Protein AF-A0A9C9JMW0-F1 (afdb_monomer_lite)

Structure (mmCIF, N/CA/C/O backbone):
data_AF-A0A9C9JMW0-F1
#
_entry.id   AF-A0A9C9JMW0-F1
#
loop_
_atom_site.group_PDB
_atom_site.id
_atom_site.type_symbol
_atom_site.label_atom_id
_atom_site.label_alt_id
_atom_site.label_comp_id
_atom_site.label_asym_id
_atom_site.label_entity_id
_atom_site.label_seq_id
_atom_site.pdbx_PDB_ins_code
_atom_site.Cartn_x
_atom_site.Cartn_y
_atom_site.Cartn_z
_atom_site.occupancy
_atom_site.B_iso_or_equiv
_atom_site.auth_seq_id
_atom_site.auth_comp_id
_atom_site.auth_asym_id
_atom_site.auth_atom_id
_atom_site.pdbx_PDB_model_num
ATOM 1 N N . MET A 1 1 ? 15.911 0.539 25.800 1.00 48.69 1 MET A N 1
ATOM 2 C CA . MET A 1 1 ? 15.373 1.642 24.977 1.00 48.69 1 MET A CA 1
ATOM 3 C C . MET A 1 1 ? 14.823 1.014 23.719 1.00 48.69 1 MET A C 1
ATOM 5 O O . MET A 1 1 ? 15.559 0.252 23.102 1.00 48.69 1 MET A O 1
ATOM 9 N N . ALA A 1 2 ? 13.544 1.235 23.405 1.00 58.84 2 ALA A N 1
ATOM 10 C CA . ALA A 1 2 ? 12.990 0.793 22.130 1.00 58.84 2 ALA A CA 1
ATOM 11 C C . ALA A 1 2 ? 13.854 1.384 21.007 1.00 58.84 2 ALA A C 1
ATOM 13 O O . ALA A 1 2 ? 14.220 2.558 21.051 1.00 58.84 2 ALA A O 1
ATOM 14 N N . LYS A 1 3 ? 14.286 0.530 20.082 1.00 59.97 3 LYS A N 1
ATOM 15 C CA . LYS A 1 3 ? 15.099 0.918 18.933 1.00 59.97 3 LYS A CA 1
ATOM 16 C C . LYS A 1 3 ? 14.201 1.767 18.033 1.00 59.97 3 LYS A C 1
ATOM 18 O O . LYS A 1 3 ? 13.253 1.231 17.476 1.00 59.97 3 LYS A O 1
ATOM 23 N N . THR A 1 4 ? 14.455 3.069 17.953 1.00 74.12 4 THR A N 1
ATOM 24 C CA . THR A 1 4 ? 13.690 3.986 17.103 1.00 74.12 4 THR A CA 1
ATOM 25 C C . THR A 1 4 ? 13.864 3.577 15.643 1.00 74.12 4 THR A C 1
ATOM 27 O O . THR A 1 4 ? 14.997 3.470 15.168 1.00 74.12 4 THR A O 1
ATOM 30 N N . ASP A 1 5 ? 12.758 3.319 14.945 1.00 85.00 5 ASP A N 1
ATOM 31 C CA . ASP A 1 5 ? 12.770 3.136 13.496 1.00 85.00 5 ASP A CA 1
ATOM 32 C C . ASP A 1 5 ? 13.059 4.500 12.842 1.00 85.00 5 ASP A C 1
ATOM 34 O O . ASP A 1 5 ? 12.305 5.449 13.072 1.00 85.00 5 ASP A O 1
ATOM 38 N N . PRO A 1 6 ? 14.140 4.652 12.052 1.00 90.00 6 PRO A N 1
ATOM 39 C CA . PRO A 1 6 ? 14.413 5.906 11.353 1.00 90.00 6 PRO A CA 1
ATOM 40 C C . PRO A 1 6 ? 13.319 6.289 10.343 1.00 90.00 6 PRO A C 1
ATOM 42 O O . PRO A 1 6 ? 13.237 7.458 9.968 1.00 90.00 6 PRO A O 1
ATOM 45 N N . HIS A 1 7 ? 12.485 5.339 9.915 1.00 87.81 7 HIS A N 1
ATOM 46 C CA . HIS A 1 7 ? 11.341 5.579 9.039 1.00 87.81 7 HIS A CA 1
ATOM 47 C C . HIS A 1 7 ? 10.053 5.928 9.803 1.00 87.81 7 HIS A C 1
ATOM 49 O O . HIS A 1 7 ? 9.101 6.385 9.176 1.00 87.81 7 HIS A O 1
ATOM 55 N N . ASP A 1 8 ? 10.034 5.790 11.136 1.00 91.06 8 ASP A N 1
ATOM 56 C CA . ASP A 1 8 ? 8.885 6.113 11.992 1.00 91.06 8 ASP A CA 1
ATOM 57 C C . ASP A 1 8 ? 9.306 6.822 13.295 1.00 91.06 8 ASP A C 1
ATOM 59 O O . ASP A 1 8 ? 9.079 6.370 14.418 1.00 91.06 8 ASP A O 1
ATOM 63 N N . ILE A 1 9 ? 9.951 7.981 13.144 1.00 93.50 9 ILE A N 1
ATOM 64 C CA . ILE A 1 9 ? 10.470 8.783 14.266 1.00 93.50 9 ILE A CA 1
ATOM 65 C C . ILE A 1 9 ? 9.384 9.326 15.208 1.00 93.50 9 ILE A C 1
ATOM 67 O O . ILE A 1 9 ? 9.687 9.670 16.350 1.00 93.50 9 ILE A O 1
ATOM 71 N N . TYR A 1 10 ? 8.143 9.435 14.728 1.00 93.00 10 TYR A N 1
ATOM 72 C CA . TYR A 1 10 ? 7.004 9.941 15.495 1.00 93.00 10 TYR A CA 1
ATOM 73 C C . TYR A 1 10 ? 6.113 8.828 16.046 1.00 93.00 10 TYR A C 1
ATOM 75 O O . TYR A 1 10 ? 5.095 9.144 16.6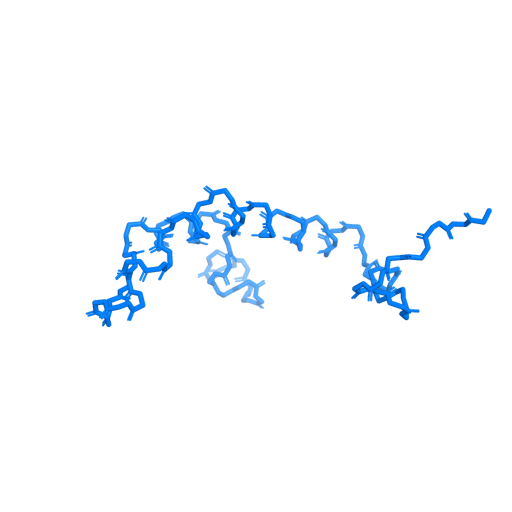58 1.00 93.00 10 TYR A O 1
ATOM 83 N N . LEU A 1 11 ? 6.499 7.559 15.867 1.00 92.38 11 LEU A N 1
ATOM 84 C 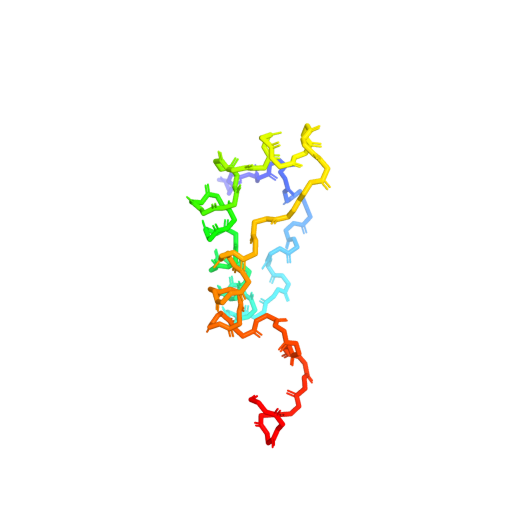CA . LEU A 1 11 ? 5.723 6.401 16.312 1.00 92.38 11 LEU A CA 1
ATOM 85 C C . LEU A 1 11 ? 4.287 6.437 15.759 1.00 92.38 11 LEU A C 1
ATOM 87 O O . LEU A 1 11 ? 3.327 6.123 16.458 1.00 92.38 11 LEU A O 1
ATOM 91 N N . VAL A 1 12 ? 4.123 6.841 14.497 1.00 91.81 12 VAL A N 1
ATOM 92 C CA . VAL A 1 12 ? 2.825 6.909 13.811 1.00 91.81 12 VAL A CA 1
ATOM 93 C C . VAL A 1 12 ?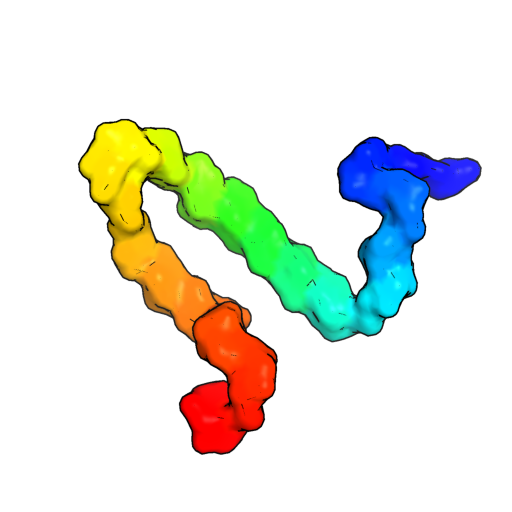 2.158 5.539 13.809 1.00 91.81 12 VAL A C 1
ATOM 95 O O . VAL A 1 12 ? 0.945 5.453 13.992 1.00 91.81 12 VAL A O 1
ATOM 98 N N . ASN A 1 13 ? 2.945 4.464 13.706 1.00 90.56 13 ASN A N 1
ATOM 99 C CA . ASN A 1 13 ? 2.415 3.110 13.796 1.00 90.56 13 ASN A CA 1
ATOM 100 C C . ASN A 1 13 ? 1.724 2.835 15.141 1.00 90.56 13 ASN A C 1
ATOM 102 O O . ASN A 1 13 ? 0.818 2.008 15.195 1.00 90.56 13 ASN A O 1
ATOM 106 N N . GLU A 1 14 ? 2.085 3.521 16.231 1.00 92.50 14 GLU A N 1
ATOM 107 C CA . GLU A 1 14 ? 1.425 3.378 17.538 1.00 92.50 14 GLU A CA 1
ATOM 108 C C . GLU A 1 14 ? 0.025 4.019 17.579 1.00 92.50 14 GLU A C 1
ATOM 110 O O . GLU A 1 14 ? -0.783 3.664 18.435 1.00 92.50 14 GLU A O 1
ATOM 115 N N . LEU A 1 15 ? -0.302 4.897 16.624 1.00 95.31 15 LEU A N 1
ATOM 116 C CA . LEU A 1 15 ? -1.609 5.558 16.539 1.00 95.31 15 LEU A CA 1
ATOM 117 C C . LEU A 1 15 ? -2.695 4.680 15.906 1.00 95.31 15 LEU A C 1
ATOM 119 O O . LEU A 1 15 ? -3.879 4.957 16.088 1.00 95.31 15 LEU A O 1
ATOM 123 N N . TYR A 1 16 ? -2.301 3.641 15.173 1.00 95.50 16 TYR A N 1
ATOM 124 C CA . TYR A 1 16 ? -3.224 2.716 14.525 1.00 95.50 16 TYR A CA 1
ATOM 125 C C . TYR A 1 16 ? -3.822 1.701 15.507 1.00 95.50 16 TYR A C 1
ATOM 127 O O . TYR A 1 16 ? -3.219 1.334 16.517 1.00 95.50 16 TYR A O 1
ATOM 135 N N . SER A 1 17 ? -5.016 1.213 15.198 1.00 97.12 17 SER A N 1
ATOM 136 C CA . SER A 1 17 ? -5.555 -0.015 15.780 1.00 97.12 17 SER A CA 1
ATOM 137 C C . SER A 1 17 ? -4.774 -1.241 15.291 1.00 97.12 17 SER A C 1
ATOM 139 O O . SER A 1 17 ? -4.018 -1.182 14.320 1.00 97.12 17 SER A O 1
ATOM 141 N N . ASP A 1 18 ? -4.956 -2.381 15.956 1.00 96.00 18 ASP A N 1
ATOM 142 C CA . ASP A 1 18 ? -4.295 -3.628 15.548 1.00 96.00 18 ASP A CA 1
ATOM 143 C C . ASP A 1 18 ? -4.749 -4.101 14.160 1.00 96.00 18 ASP A C 1
ATOM 145 O O . ASP A 1 18 ? -3.949 -4.642 13.400 1.00 96.00 18 ASP A O 1
ATOM 149 N N . GLU A 1 19 ? -6.008 -3.840 13.808 1.00 94.00 19 GLU A N 1
ATOM 150 C CA . GLU A 1 19 ? -6.562 -4.134 12.487 1.00 94.00 19 GLU A CA 1
ATOM 151 C C . GLU A 1 19 ? -5.920 -3.263 11.400 1.00 94.00 19 GLU A C 1
ATOM 153 O O . GLU A 1 19 ? -5.430 -3.783 10.399 1.00 94.00 19 GLU A O 1
ATOM 158 N N . GLU A 1 20 ? -5.822 -1.951 11.620 1.00 94.88 20 GLU A N 1
ATOM 159 C CA . GLU A 1 20 ? -5.166 -1.036 10.676 1.00 94.88 20 GLU A CA 1
ATOM 160 C C . GLU A 1 20 ? -3.679 -1.377 10.487 1.00 94.88 20 GLU A C 1
ATOM 162 O O . GLU A 1 20 ? -3.174 -1.346 9.362 1.00 94.88 20 GLU A O 1
ATOM 167 N N . ARG A 1 21 ? -2.976 -1.767 11.562 1.00 94.88 21 ARG A N 1
ATOM 168 C CA . ARG A 1 21 ? -1.588 -2.253 11.465 1.00 94.88 21 ARG A CA 1
ATOM 169 C C . ARG A 1 21 ? -1.483 -3.531 10.649 1.00 94.88 21 ARG A C 1
ATOM 171 O O . ARG A 1 21 ? -0.537 -3.667 9.877 1.00 94.88 21 ARG A O 1
ATOM 178 N N . LEU A 1 22 ? -2.419 -4.463 10.829 1.00 94.12 22 LEU A N 1
ATOM 179 C CA . LEU A 1 22 ? -2.444 -5.707 10.070 1.00 94.12 22 LEU A CA 1
ATOM 180 C C . LEU A 1 22 ? -2.618 -5.418 8.577 1.00 94.12 22 LEU A C 1
ATOM 182 O O . LEU A 1 22 ? -1.812 -5.894 7.783 1.00 94.12 22 LEU A O 1
ATOM 186 N N . VAL A 1 23 ? -3.591 -4.576 8.210 1.00 94.12 23 VAL A N 1
ATOM 187 C CA . VAL A 1 23 ? -3.811 -4.155 6.816 1.00 94.12 23 VAL A CA 1
ATOM 188 C C . VAL A 1 23 ? -2.550 -3.511 6.237 1.00 94.12 23 VAL A C 1
ATOM 190 O O . VAL A 1 23 ? -2.095 -3.902 5.160 1.00 94.12 23 VAL A O 1
ATOM 193 N N . TYR A 1 24 ? -1.941 -2.569 6.965 1.00 92.88 24 TYR A N 1
ATOM 194 C CA . TYR A 1 24 ? -0.698 -1.920 6.545 1.00 92.88 24 TYR A CA 1
ATOM 195 C C . TYR A 1 24 ? 0.426 -2.934 6.291 1.00 92.88 24 TYR A C 1
ATOM 197 O O . TYR A 1 24 ? 1.068 -2.900 5.239 1.00 92.88 24 TYR A O 1
ATOM 205 N N . GLN A 1 25 ? 0.646 -3.852 7.234 1.00 95.06 25 GLN A N 1
ATOM 206 C CA . GLN A 1 25 ? 1.711 -4.844 7.145 1.00 95.06 25 GLN A CA 1
ATOM 207 C C . GLN A 1 25 ? 1.483 -5.815 5.980 1.00 95.06 25 GLN A C 1
ATOM 209 O O . GLN A 1 25 ? 2.412 -6.076 5.219 1.00 95.06 25 GLN A O 1
ATOM 214 N N . THR A 1 26 ? 0.249 -6.289 5.783 1.00 95.88 26 THR A N 1
ATOM 215 C CA . THR A 1 26 ? -0.107 -7.180 4.671 1.00 95.88 26 THR A CA 1
ATOM 216 C C . THR A 1 26 ? 0.167 -6.535 3.313 1.00 95.88 26 THR A C 1
ATOM 218 O O . THR A 1 26 ? 0.779 -7.163 2.448 1.00 95.88 26 THR A O 1
ATOM 221 N N . VAL A 1 27 ? -0.225 -5.271 3.124 1.00 95.75 27 VAL A N 1
ATOM 222 C CA . VAL A 1 27 ? 0.041 -4.553 1.868 1.00 95.75 27 VAL A CA 1
ATOM 223 C C . VAL A 1 27 ? 1.540 -4.308 1.683 1.00 95.75 27 VAL A C 1
ATOM 225 O O . VAL A 1 27 ? 2.056 -4.478 0.580 1.00 95.75 27 VAL A O 1
ATOM 228 N N . LEU A 1 28 ? 2.260 -3.940 2.747 1.00 95.12 28 LEU A N 1
ATOM 229 C CA . LEU A 1 28 ? 3.703 -3.702 2.690 1.00 95.12 28 LEU A CA 1
ATOM 230 C C . LEU A 1 28 ? 4.481 -4.958 2.279 1.00 95.12 28 LEU A C 1
ATOM 232 O O . LEU A 1 28 ? 5.392 -4.870 1.451 1.00 95.12 28 LEU A O 1
ATOM 236 N N . ASP A 1 29 ? 4.129 -6.111 2.840 1.00 97.12 29 ASP A N 1
ATOM 237 C CA . ASP A 1 29 ? 4.769 -7.381 2.5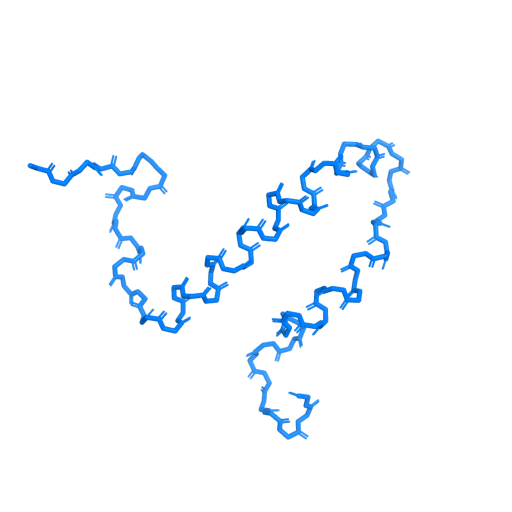00 1.00 97.12 29 ASP A CA 1
ATOM 238 C C . ASP A 1 29 ? 4.454 -7.786 1.059 1.00 97.12 29 ASP A C 1
ATOM 240 O O . ASP A 1 29 ? 5.372 -8.111 0.303 1.00 97.12 29 ASP A O 1
ATOM 244 N N . TRP A 1 30 ? 3.202 -7.624 0.616 1.00 97.06 30 TRP A N 1
ATOM 245 C CA . TRP A 1 30 ? 2.837 -7.841 -0.785 1.00 97.06 30 TRP A CA 1
ATOM 246 C C . TRP A 1 30 ? 3.632 -6.934 -1.737 1.00 97.06 30 TRP A C 1
ATOM 248 O O . TRP A 1 30 ? 4.175 -7.410 -2.734 1.00 97.06 30 TRP A O 1
ATOM 258 N N . VAL A 1 31 ? 3.787 -5.641 -1.423 1.00 96.44 31 VAL A N 1
ATOM 259 C CA . VAL A 1 31 ? 4.591 -4.718 -2.246 1.00 96.44 31 VAL A CA 1
ATOM 260 C C . VAL A 1 31 ? 6.036 -5.205 -2.348 1.00 96.44 31 VAL A C 1
ATOM 262 O O . VAL A 1 31 ? 6.606 -5.206 -3.440 1.00 96.44 31 VAL A O 1
ATOM 265 N N . ARG A 1 32 ? 6.631 -5.642 -1.234 1.00 96.94 32 ARG A N 1
ATOM 266 C CA . ARG A 1 32 ? 8.020 -6.121 -1.200 1.00 96.94 32 ARG A CA 1
ATOM 267 C C . ARG A 1 32 ? 8.224 -7.397 -2.004 1.00 96.94 32 ARG A C 1
ATOM 269 O O . ARG A 1 32 ? 9.229 -7.514 -2.700 1.00 96.94 32 ARG A O 1
ATOM 276 N N . GLU A 1 33 ? 7.296 -8.337 -1.893 1.00 96.88 33 GLU A N 1
ATOM 277 C CA . GLU A 1 33 ? 7.432 -9.669 -2.482 1.00 96.88 33 GLU A CA 1
ATOM 278 C C . GLU A 1 33 ? 6.961 -9.737 -3.936 1.00 96.88 33 GLU A C 1
ATOM 280 O O . GLU A 1 33 ? 7.529 -10.489 -4.729 1.00 96.88 33 GLU A O 1
ATOM 285 N N . ARG A 1 34 ? 5.922 -8.975 -4.293 1.00 95.81 34 ARG A N 1
ATOM 286 C CA . ARG A 1 34 ? 5.221 -9.089 -5.581 1.00 95.81 34 ARG A CA 1
ATOM 287 C C . ARG A 1 34 ? 5.503 -7.917 -6.510 1.00 95.81 34 ARG A C 1
ATOM 289 O O . ARG A 1 34 ? 5.757 -8.131 -7.690 1.00 95.81 34 ARG A O 1
ATOM 296 N N . TYR A 1 35 ? 5.491 -6.688 -5.992 1.00 95.50 35 TYR A N 1
ATOM 297 C CA . TYR A 1 35 ? 5.572 -5.482 -6.824 1.00 95.50 35 TYR A CA 1
ATOM 298 C C . TYR A 1 35 ? 7.006 -4.995 -7.068 1.00 95.50 35 TYR A C 1
ATOM 300 O O . TYR A 1 35 ? 7.385 -4.738 -8.211 1.00 95.50 35 TYR A O 1
ATOM 308 N N . LEU A 1 36 ? 7.822 -4.882 -6.011 1.00 96.69 36 LEU A N 1
ATOM 309 C CA . LEU A 1 36 ? 9.203 -4.389 -6.116 1.00 96.69 36 LEU A CA 1
ATOM 310 C C . LEU A 1 36 ? 10.072 -5.157 -7.128 1.00 96.69 36 LEU A C 1
ATOM 312 O O . LEU A 1 36 ? 10.869 -4.501 -7.793 1.00 96.69 36 LEU A O 1
ATOM 316 N N . PRO A 1 37 ? 9.944 -6.487 -7.306 1.00 96.50 37 PRO A N 1
ATOM 317 C CA . PRO A 1 37 ? 10.726 -7.198 -8.317 1.00 96.50 37 PRO A CA 1
ATOM 318 C C . PRO A 1 37 ? 10.397 -6.821 -9.769 1.00 96.50 37 PRO A C 1
ATOM 320 O O . PRO A 1 37 ? 11.218 -7.071 -10.645 1.00 96.50 37 PRO A O 1
ATOM 323 N N . LEU A 1 38 ? 9.212 -6.258 -10.037 1.00 95.62 38 LEU A N 1
ATOM 324 C CA . LEU A 1 38 ? 8.706 -6.015 -11.396 1.00 95.62 38 LEU A CA 1
ATOM 325 C C . LEU A 1 38 ? 8.749 -4.535 -11.806 1.00 95.62 38 LEU A C 1
ATOM 327 O O . LEU A 1 38 ? 8.690 -4.212 -12.992 1.00 95.62 38 LEU A O 1
ATOM 331 N N . ILE A 1 39 ? 8.828 -3.616 -10.840 1.00 95.31 39 ILE A N 1
ATOM 332 C CA . ILE A 1 39 ? 8.621 -2.187 -11.103 1.00 95.31 39 ILE A CA 1
ATOM 333 C C . ILE A 1 39 ? 9.667 -1.567 -12.035 1.00 95.31 39 ILE A C 1
ATOM 335 O O . ILE A 1 39 ? 9.328 -0.658 -12.784 1.00 95.31 39 ILE A O 1
ATOM 339 N N . GLU A 1 40 ? 10.913 -2.040 -12.020 1.00 97.25 40 GLU A N 1
ATOM 340 C CA . GLU A 1 40 ? 11.980 -1.481 -12.861 1.00 97.25 40 GLU A CA 1
ATOM 341 C C . GLU A 1 40 ? 11.664 -1.650 -14.356 1.00 97.25 40 GLU A C 1
ATOM 343 O O . GLU A 1 40 ? 11.620 -0.663 -15.090 1.00 97.25 40 GLU A O 1
ATOM 348 N N . GLU A 1 41 ? 11.324 -2.870 -14.783 1.00 97.25 41 GLU A N 1
ATOM 349 C CA . GLU A 1 41 ? 10.964 -3.171 -16.175 1.00 97.25 41 GLU A CA 1
ATOM 350 C C . GLU A 1 41 ? 9.719 -2.389 -16.618 1.00 97.25 41 GLU A C 1
ATOM 352 O O . GLU A 1 41 ? 9.705 -1.754 -17.677 1.00 97.25 41 GLU A O 1
ATOM 357 N N . HIS A 1 42 ? 8.673 -2.381 -15.788 1.00 97.06 42 HIS A N 1
ATOM 358 C CA . HIS A 1 42 ? 7.437 -1.670 -16.112 1.00 97.06 42 HIS A CA 1
ATOM 359 C C . HIS A 1 42 ? 7.620 -0.150 -16.154 1.00 97.06 42 HIS A C 1
ATOM 361 O O . HIS A 1 42 ? 7.002 0.511 -16.995 1.00 97.06 42 HIS A O 1
ATOM 367 N N . TYR A 1 43 ? 8.482 0.405 -15.297 1.00 96.81 43 TYR A N 1
ATOM 368 C CA . TYR A 1 43 ? 8.827 1.824 -15.307 1.00 96.81 43 TYR A CA 1
ATOM 369 C C . TYR A 1 43 ? 9.523 2.219 -16.613 1.00 96.81 43 TYR A C 1
ATOM 371 O O . TYR A 1 43 ? 9.098 3.180 -17.257 1.00 96.81 43 TYR A O 1
ATOM 379 N N . GLU A 1 44 ? 10.536 1.461 -17.041 1.00 98.06 44 GLU A N 1
ATOM 380 C CA . GLU A 1 44 ? 11.251 1.722 -18.297 1.00 98.06 44 GLU A CA 1
ATOM 381 C C . GLU A 1 44 ? 10.343 1.586 -19.526 1.00 98.06 44 GLU A C 1
ATOM 383 O O . GLU A 1 44 ? 10.416 2.392 -20.456 1.00 98.06 44 GLU A O 1
ATOM 388 N N . ALA A 1 45 ? 9.451 0.593 -19.519 1.00 97.81 45 ALA A N 1
ATOM 389 C CA . ALA A 1 45 ? 8.521 0.336 -20.613 1.00 97.81 45 ALA A CA 1
ATOM 390 C C . ALA A 1 45 ? 7.289 1.263 -20.618 1.00 97.81 45 ALA A C 1
ATOM 392 O O . ALA A 1 45 ? 6.530 1.258 -21.589 1.00 97.81 45 ALA A O 1
ATOM 393 N N . GLY A 1 46 ? 7.050 2.034 -19.549 1.00 97.38 46 GLY A N 1
ATOM 394 C CA . GLY A 1 46 ? 5.840 2.847 -19.391 1.00 97.38 46 GLY A CA 1
ATOM 395 C C . GLY A 1 46 ? 4.557 2.010 -19.318 1.00 97.38 46 GLY A C 1
ATOM 396 O O . GLY A 1 46 ? 3.524 2.403 -19.862 1.00 97.38 46 GLY A O 1
ATOM 397 N N . THR A 1 47 ? 4.628 0.836 -18.691 1.00 96.75 47 THR A N 1
ATOM 398 C CA . THR A 1 47 ? 3.522 -0.131 -18.586 1.00 96.75 47 THR A CA 1
ATOM 399 C C . THR A 1 47 ? 3.138 -0.376 -17.124 1.00 96.75 47 THR A C 1
ATOM 401 O O . THR A 1 47 ? 3.737 0.183 -16.209 1.00 96.75 47 THR A O 1
ATOM 404 N N . PHE A 1 48 ? 2.105 -1.189 -16.894 1.00 91.19 48 PHE A N 1
ATOM 405 C CA . PHE A 1 48 ? 1.669 -1.602 -15.560 1.00 91.19 48 PHE A CA 1
ATOM 406 C C . PHE A 1 48 ? 1.523 -3.131 -15.514 1.00 91.19 48 PHE A C 1
ATOM 408 O O . PHE A 1 48 ? 0.971 -3.684 -16.472 1.00 91.19 48 PHE A O 1
ATOM 415 N N . PRO A 1 49 ? 1.951 -3.805 -14.428 1.00 93.38 49 PRO A N 1
ATOM 416 C CA . PRO A 1 49 ? 1.782 -5.248 -14.251 1.00 93.38 49 PRO A CA 1
ATOM 417 C C . PRO A 1 49 ? 0.307 -5.594 -13.997 1.00 93.38 49 PRO A C 1
ATOM 419 O O . PRO A 1 49 ? -0.146 -5.724 -12.859 1.00 93.38 49 PRO A O 1
ATOM 422 N N . THR A 1 50 ? -0.485 -5.703 -15.063 1.00 91.62 50 THR A N 1
ATOM 423 C CA . THR A 1 50 ? -1.934 -5.967 -14.981 1.00 91.62 50 THR A CA 1
ATOM 424 C C . THR A 1 50 ? -2.281 -7.291 -14.303 1.00 91.62 50 THR A C 1
ATOM 426 O O . THR A 1 50 ? -3.351 -7.416 -13.715 1.00 91.62 50 THR A O 1
ATOM 429 N N . GLU A 1 51 ? -1.373 -8.257 -14.332 1.00 89.62 51 GLU A N 1
ATOM 430 C CA . GLU A 1 51 ? -1.471 -9.528 -13.625 1.00 89.62 51 GLU A CA 1
ATOM 431 C C . GLU A 1 51 ? -1.559 -9.349 -12.103 1.00 89.62 51 GLU A C 1
ATOM 433 O O . GLU A 1 51 ? -2.275 -10.099 -11.443 1.00 89.62 51 GLU A O 1
ATOM 438 N N . LEU A 1 52 ? -0.923 -8.309 -11.552 1.00 94.00 52 LEU A N 1
ATOM 439 C CA . LEU A 1 52 ? -0.975 -7.997 -10.124 1.00 94.00 52 LEU A CA 1
ATOM 440 C C . LEU A 1 52 ? -2.292 -7.328 -9.709 1.00 94.00 52 LEU A C 1
ATOM 442 O O . LEU A 1 52 ? -2.605 -7.267 -8.521 1.00 94.00 52 LEU A O 1
ATOM 446 N N . ALA A 1 53 ? -3.091 -6.836 -10.662 1.00 91.56 53 ALA A N 1
ATOM 447 C CA . ALA A 1 53 ? -4.363 -6.189 -10.350 1.00 91.56 53 ALA A CA 1
ATOM 448 C C . ALA A 1 53 ? -5.365 -7.162 -9.707 1.00 91.56 53 ALA A C 1
ATOM 450 O O . ALA A 1 53 ? -6.131 -6.755 -8.838 1.00 91.56 53 ALA A O 1
ATOM 451 N N . ALA A 1 54 ? -5.347 -8.441 -10.101 1.00 91.12 54 ALA A N 1
ATOM 452 C CA . ALA A 1 54 ? -6.201 -9.459 -9.490 1.00 91.12 54 ALA A CA 1
ATOM 453 C C . ALA A 1 54 ? -5.821 -9.701 -8.020 1.00 91.12 54 ALA A C 1
ATOM 455 O O . ALA A 1 54 ? -6.695 -9.714 -7.160 1.00 91.12 54 ALA A O 1
ATOM 456 N N . GLU A 1 55 ? -4.524 -9.786 -7.719 1.00 93.94 55 GLU A N 1
ATOM 45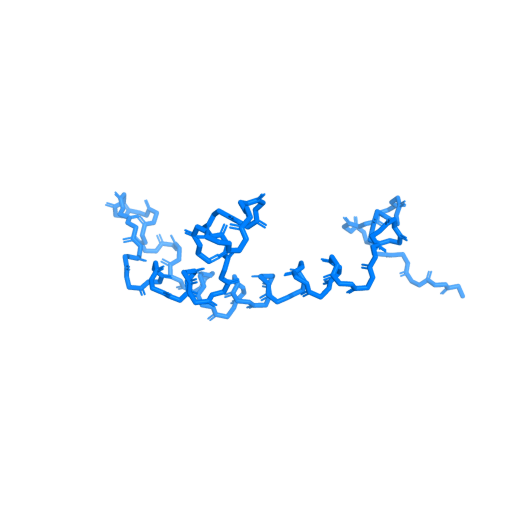7 C CA . GLU A 1 55 ? -4.028 -9.958 -6.346 1.00 93.94 55 GLU A CA 1
ATOM 458 C C . GLU A 1 55 ? -4.407 -8.767 -5.455 1.00 93.94 55 GLU A C 1
ATOM 460 O O . GLU A 1 55 ? -4.853 -8.942 -4.326 1.00 93.94 55 GLU A O 1
ATOM 465 N N . LEU A 1 56 ? -4.300 -7.541 -5.977 1.00 92.50 56 LEU A N 1
ATOM 466 C CA . LEU A 1 56 ? -4.737 -6.339 -5.261 1.00 92.50 56 LEU A CA 1
ATOM 467 C C . LEU A 1 56 ? -6.246 -6.347 -4.970 1.00 92.50 56 LEU A C 1
ATOM 469 O O . LEU A 1 56 ? -6.673 -5.899 -3.906 1.00 92.50 56 LEU A O 1
ATOM 473 N N . ALA A 1 57 ? -7.060 -6.871 -5.888 1.00 91.00 57 ALA A N 1
ATOM 474 C CA . ALA A 1 57 ? -8.490 -7.031 -5.648 1.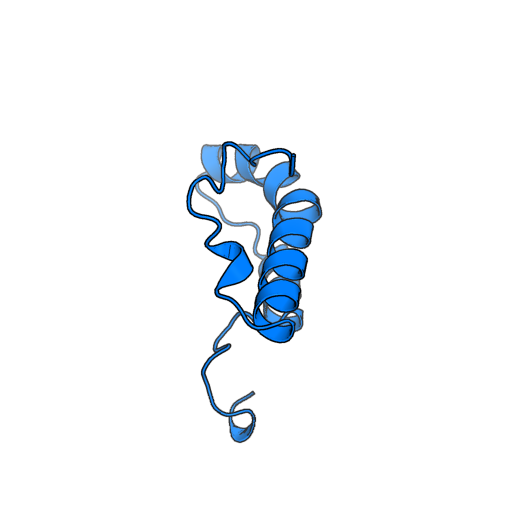00 91.00 57 ALA A CA 1
ATOM 475 C C . ALA A 1 57 ? -8.768 -8.057 -4.539 1.00 91.00 57 ALA A C 1
ATOM 477 O O . ALA A 1 57 ? -9.600 -7.795 -3.675 1.00 91.00 57 ALA A O 1
ATOM 478 N N . GLU A 1 58 ? -8.037 -9.174 -4.516 1.00 91.31 58 GLU A N 1
ATOM 479 C CA . GLU A 1 58 ? -8.136 -10.189 -3.456 1.00 91.31 58 GLU A CA 1
ATOM 480 C C . GLU A 1 58 ? -7.698 -9.659 -2.083 1.00 91.31 58 GLU A C 1
ATOM 482 O O . GLU A 1 58 ? -8.269 -10.046 -1.066 1.00 91.31 58 GLU A O 1
ATOM 487 N N . LEU A 1 59 ? -6.738 -8.728 -2.044 1.00 92.81 59 LEU A N 1
ATOM 488 C CA . LEU A 1 59 ? -6.339 -8.020 -0.822 1.00 92.81 59 LEU A CA 1
ATOM 489 C C . LEU A 1 59 ? -7.369 -6.985 -0.339 1.00 92.81 59 LEU A C 1
ATOM 491 O O . LEU A 1 59 ? -7.177 -6.393 0.722 1.00 92.81 59 LEU A O 1
ATOM 495 N N . GLY A 1 60 ? -8.434 -6.727 -1.105 1.00 91.19 60 GLY A N 1
ATOM 496 C CA . GLY A 1 60 ? -9.487 -5.785 -0.723 1.00 91.19 60 GLY A CA 1
ATOM 497 C C . GLY A 1 60 ? -9.057 -4.315 -0.751 1.00 91.19 60 GLY A C 1
ATOM 498 O O . GLY A 1 60 ? -9.709 -3.470 -0.143 1.00 91.19 60 GLY A O 1
ATOM 499 N N . VAL A 1 61 ? -7.967 -3.968 -1.450 1.00 92.50 61 VAL A N 1
ATOM 500 C CA . VAL A 1 61 ? -7.488 -2.571 -1.479 1.00 92.50 61 VAL A CA 1
ATOM 501 C C . VAL A 1 61 ? -8.365 -1.663 -2.346 1.00 92.50 61 VAL A C 1
ATOM 503 O O . VAL A 1 61 ? -8.426 -0.449 -2.132 1.00 92.50 61 VAL A O 1
ATOM 506 N N . PHE A 1 62 ? -9.069 -2.231 -3.328 1.00 92.94 62 PHE A N 1
ATOM 507 C CA . PHE A 1 62 ? -9.981 -1.477 -4.180 1.00 92.94 62 PHE A CA 1
ATOM 508 C C . PHE A 1 62 ? -11.300 -1.242 -3.458 1.00 92.94 62 PHE A C 1
ATOM 510 O O . PHE A 1 62 ? -12.096 -2.155 -3.284 1.00 92.94 62 PHE A O 1
ATOM 517 N N . GLY A 1 63 ? -11.541 0.010 -3.071 1.00 92.00 63 GLY A N 1
ATOM 518 C CA . GLY A 1 63 ? -12.755 0.357 -2.341 1.00 92.00 63 GLY A CA 1
ATOM 519 C C . GLY A 1 63 ? -12.722 -0.070 -0.876 1.00 92.00 63 GLY A C 1
ATOM 520 O O . GLY A 1 63 ? -13.784 -0.263 -0.309 1.00 92.00 63 GLY A O 1
ATOM 521 N N . ALA A 1 64 ? -11.543 -0.144 -0.246 1.00 90.56 64 ALA A N 1
ATOM 522 C CA . ALA A 1 64 ? -11.368 -0.552 1.157 1.00 90.56 64 ALA A CA 1
ATOM 523 C C . ALA A 1 64 ? -12.217 0.228 2.190 1.00 90.56 64 ALA A C 1
ATOM 525 O O . ALA A 1 64 ? -12.351 -0.191 3.332 1.00 90.56 64 ALA A O 1
ATOM 526 N N . THR A 1 65 ? -12.771 1.385 1.816 1.00 89.94 65 THR A N 1
ATOM 527 C CA . THR A 1 65 ? -13.656 2.202 2.663 1.00 89.94 65 THR A CA 1
ATOM 528 C C . THR A 1 65 ? -15.131 2.123 2.266 1.00 89.94 65 THR A C 1
ATOM 530 O O . THR A 1 65 ? -15.977 2.752 2.908 1.00 89.94 65 THR A O 1
ATOM 533 N N . LEU A 1 66 ? -15.455 1.404 1.190 1.00 92.50 66 LEU A N 1
ATOM 534 C CA . LEU A 1 66 ? -16.830 1.168 0.786 1.00 92.50 66 LEU A CA 1
ATOM 535 C C . LEU A 1 66 ? -17.482 0.184 1.762 1.00 92.50 66 LEU A C 1
ATOM 537 O O . LEU A 1 66 ? -16.821 -0.721 2.264 1.00 92.50 66 LEU A O 1
ATOM 541 N N . PRO A 1 67 ? -18.786 0.337 2.036 1.00 90.38 67 PRO A N 1
ATOM 542 C CA . PRO A 1 67 ? -19.513 -0.668 2.796 1.00 90.38 67 PRO A CA 1
ATOM 543 C C . PRO A 1 67 ? -19.445 -2.037 2.106 1.00 90.38 67 PRO A C 1
ATOM 545 O O . PRO A 1 67 ? -19.673 -2.105 0.899 1.00 90.38 67 PRO A O 1
ATOM 548 N N . GLU A 1 68 ? -19.262 -3.107 2.886 1.00 84.69 68 GLU A N 1
ATOM 549 C CA . GLU A 1 68 ? -19.156 -4.502 2.401 1.00 84.69 68 GLU A CA 1
ATOM 550 C C . GLU A 1 68 ? -20.307 -4.922 1.469 1.00 84.69 68 GLU A C 1
ATOM 552 O O . GLU A 1 68 ? -20.162 -5.763 0.592 1.00 84.69 68 GLU A O 1
ATOM 557 N N . GLN A 1 69 ? -21.486 -4.303 1.598 1.00 88.75 69 GLN A N 1
ATOM 558 C CA . GLN A 1 69 ? -22.623 -4.561 0.705 1.00 88.75 69 GLN A CA 1
ATOM 559 C C . GLN A 1 69 ? -22.348 -4.228 -0.779 1.00 88.75 69 GLN A C 1
ATOM 561 O O . GLN A 1 69 ? -23.165 -4.567 -1.636 1.00 88.75 69 GLN A O 1
ATOM 566 N N . TYR A 1 70 ? -21.250 -3.527 -1.076 1.00 85.31 70 TYR A N 1
ATOM 567 C CA . TYR A 1 70 ? -20.812 -3.170 -2.426 1.00 85.31 70 TYR A CA 1
ATOM 568 C C . TYR A 1 70 ? -19.574 -3.946 -2.899 1.00 85.31 70 TYR A C 1
ATOM 570 O O . TYR A 1 70 ? -19.129 -3.705 -4.024 1.00 85.31 70 TYR A O 1
ATOM 578 N N . GLY A 1 71 ? -19.046 -4.860 -2.079 1.00 70.31 71 GLY A N 1
ATOM 579 C CA . GLY A 1 71 ? -17.822 -5.615 -2.344 1.00 70.31 71 GLY A CA 1
ATOM 580 C C . GLY A 1 71 ? -17.246 -6.176 -1.061 1.00 70.31 71 GLY A C 1
ATOM 581 O O . GLY A 1 71 ? -16.856 -5.342 -0.218 1.00 70.31 71 GLY A O 1
#

pLDDT: mean 91.31, std 8.85, range [48.69, 98.06]

Secondary structure (DSSP, 8-state):
-----TT-TT-GGGGS-HHHHHHHHHHHHHIIIIITTTHHHHHHHT---TTHHHHHHHTT-TTTTS-GGG-

Radius of gyration: 15.7 Å; chains: 1; bounding box: 38×20×46 Å

Sequence (71 aa):
MAKTDPHDIYLVNELYSDEERLVYQTVLDWVRERYLPLIEEHYEAGTFPTELAAELAELGVFGATLPEQYG

Foldseek 3Di:
DPDQDPVCNPPVVVVDDPVVNVLVVVVVVCCVPPPVVCPVVCVVVVHDPVVCVVVCVVSVVVPVVPPPVVD